Protein AF-A0A9E2ZJB9-F1 (afdb_monomer_lite)

Secondary structure (DSSP, 8-state):
------------------------------TTS--TTTBTTTB----SSPEEEEEEE-TTS-EEEEEE-SS-EEEEEE-TTS--

Sequence (84 aa):
MRKLWRLAAAAALAAAATLSAGSVASAAATPGSLDPTFGNGGTVVTNGDGTPADAVLQANGDILVTVGGSTTSGVLRYLPDGKL

pLDDT: mean 78.92, std 20.12, range [36.0, 98.12]

Structure (mmCIF, N/CA/C/O backbone):
data_AF-A0A9E2ZJB9-F1
#
_entry.id   AF-A0A9E2ZJB9-F1
#
loop_
_atom_site.group_PDB
_atom_site.id
_atom_site.type_symbol
_atom_site.label_atom_id
_atom_site.label_alt_id
_atom_site.label_comp_id
_atom_site.label_asym_id
_atom_site.label_entity_id
_atom_site.label_seq_id
_atom_site.pdbx_PDB_ins_code
_atom_site.Cartn_x
_atom_site.Cartn_y
_atom_site.Cartn_z
_atom_site.occupancy
_atom_site.B_iso_or_equiv
_atom_site.auth_seq_id
_atom_site.auth_comp_id
_atom_site.auth_asym_id
_atom_site.auth_atom_id
_atom_site.pdbx_PDB_model_num
ATOM 1 N N . MET A 1 1 ? 17.524 -28.410 70.869 1.00 44.59 1 MET A N 1
ATOM 2 C CA . MET A 1 1 ? 18.270 -28.964 69.717 1.00 44.59 1 MET A CA 1
ATOM 3 C C . MET A 1 1 ? 17.335 -29.025 68.521 1.00 44.59 1 MET A C 1
ATOM 5 O O . MET A 1 1 ? 16.173 -29.363 68.673 1.00 44.59 1 MET A O 1
ATOM 9 N N . ARG A 1 2 ? 17.840 -28.567 67.376 1.00 59.47 2 ARG A N 1
ATOM 10 C CA . ARG A 1 2 ? 17.160 -28.372 66.089 1.00 59.47 2 ARG A CA 1
ATOM 11 C C . ARG A 1 2 ? 16.595 -29.692 65.555 1.00 59.47 2 ARG A C 1
ATOM 13 O O . ARG A 1 2 ? 17.307 -30.689 65.632 1.00 59.47 2 ARG A O 1
ATOM 20 N N . LYS A 1 3 ? 15.427 -29.639 64.908 1.00 44.12 3 LYS A N 1
ATOM 21 C CA . LYS A 1 3 ? 15.171 -30.113 63.527 1.00 44.12 3 LYS A CA 1
ATOM 22 C C . LYS A 1 3 ? 13.649 -30.143 63.314 1.00 44.12 3 LYS A C 1
ATOM 24 O O . LYS A 1 3 ? 12.944 -30.899 63.955 1.00 44.12 3 LYS A O 1
ATOM 29 N N . LEU A 1 4 ? 13.082 -29.156 62.622 1.00 54.06 4 LEU A N 1
ATOM 30 C CA . LEU A 1 4 ? 13.015 -29.119 61.155 1.00 54.06 4 LEU A CA 1
ATOM 31 C C . LEU A 1 4 ? 12.258 -30.333 60.601 1.00 54.06 4 LEU A C 1
ATOM 33 O O . LEU A 1 4 ? 12.866 -31.236 60.043 1.00 54.06 4 LEU A O 1
ATOM 37 N N . TRP A 1 5 ? 10.933 -30.305 60.697 1.00 51.84 5 TRP A N 1
ATOM 38 C CA . TRP A 1 5 ? 10.082 -30.963 59.706 1.00 51.84 5 TRP A CA 1
ATOM 39 C C . TRP A 1 5 ? 9.130 -29.904 59.147 1.00 51.84 5 TRP A C 1
ATOM 41 O O . TRP A 1 5 ? 7.944 -29.793 59.430 1.00 51.84 5 TRP A O 1
ATOM 51 N N . ARG A 1 6 ? 9.759 -28.989 58.413 1.00 55.28 6 ARG A N 1
ATOM 52 C CA . ARG A 1 6 ? 9.067 -28.200 57.410 1.00 55.28 6 ARG A CA 1
ATOM 53 C C . ARG A 1 6 ? 8.620 -29.179 56.312 1.00 55.28 6 ARG A C 1
ATOM 55 O O . ARG A 1 6 ? 9.431 -30.001 55.903 1.00 55.28 6 ARG A O 1
ATOM 62 N N . LEU A 1 7 ? 7.400 -28.971 55.806 1.00 51.28 7 LEU A N 1
ATOM 63 C CA . LEU A 1 7 ? 6.922 -29.314 54.454 1.00 51.28 7 LEU A CA 1
ATOM 64 C C . LEU A 1 7 ? 6.330 -30.720 54.250 1.00 51.28 7 LEU A C 1
ATOM 66 O O . LEU A 1 7 ? 7.025 -31.663 53.897 1.00 51.28 7 LEU A O 1
ATOM 70 N N . ALA A 1 8 ? 5.000 -30.791 54.276 1.00 39.78 8 ALA A N 1
ATOM 71 C CA . ALA A 1 8 ? 4.265 -31.498 53.232 1.00 39.78 8 ALA A CA 1
ATOM 72 C C . ALA A 1 8 ? 3.554 -30.421 52.400 1.00 39.78 8 ALA A C 1
ATOM 74 O O . ALA A 1 8 ? 2.470 -29.953 52.740 1.00 39.78 8 ALA A O 1
ATOM 75 N N . ALA A 1 9 ? 4.252 -29.929 51.376 1.00 37.78 9 ALA A N 1
ATOM 76 C CA . ALA A 1 9 ? 3.7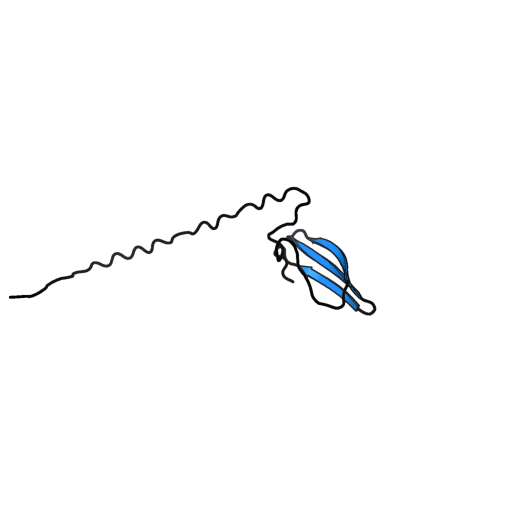08 -28.996 50.404 1.00 37.78 9 ALA A CA 1
ATOM 77 C C . ALA A 1 9 ? 2.721 -29.756 49.506 1.00 37.78 9 ALA A C 1
ATOM 79 O O . ALA A 1 9 ? 3.132 -30.503 48.621 1.00 37.78 9 ALA A O 1
ATOM 80 N N . ALA A 1 10 ? 1.422 -29.590 49.751 1.00 36.00 10 ALA A N 1
ATOM 81 C CA . ALA A 1 10 ? 0.401 -29.989 48.794 1.00 36.00 10 ALA A CA 1
ATOM 82 C C . ALA A 1 10 ? 0.416 -28.971 47.645 1.00 36.00 10 ALA A C 1
ATOM 84 O O . ALA A 1 10 ? -0.002 -27.824 47.799 1.00 36.00 10 ALA A O 1
ATOM 85 N N . ALA A 1 11 ? 0.978 -29.385 46.513 1.00 43.00 11 ALA A N 1
ATOM 86 C CA . ALA A 1 11 ? 0.984 -28.628 45.274 1.00 43.00 11 ALA A CA 1
ATOM 87 C C . ALA A 1 11 ? -0.454 -28.485 44.749 1.00 43.00 11 ALA A C 1
ATOM 89 O O . ALA A 1 11 ? -1.028 -29.439 44.230 1.00 43.00 11 ALA A O 1
ATOM 90 N N . ALA A 1 12 ? -1.033 -27.292 44.877 1.00 37.78 12 ALA A N 1
ATOM 91 C CA . ALA A 1 12 ? -2.235 -26.911 44.149 1.00 37.78 12 ALA A CA 1
ATOM 92 C C . ALA A 1 12 ? -1.808 -26.072 42.940 1.00 37.78 12 ALA A C 1
ATOM 94 O O . ALA A 1 12 ? -1.497 -24.887 43.050 1.00 37.78 12 ALA A O 1
ATOM 95 N N . LEU A 1 13 ? -1.729 -26.732 41.787 1.00 45.97 13 LEU A N 1
ATOM 96 C CA . LEU A 1 13 ? -1.490 -26.104 40.497 1.00 45.97 13 LEU A CA 1
ATOM 97 C C . LEU A 1 13 ? -2.754 -25.327 40.099 1.00 45.97 13 LEU A C 1
ATOM 99 O O . LEU A 1 13 ? -3.733 -25.918 39.656 1.00 45.97 13 LEU A O 1
ATOM 103 N N . ALA A 1 14 ? -2.739 -24.007 40.249 1.00 43.09 14 ALA A N 1
ATOM 104 C CA . ALA A 1 14 ? -3.711 -23.129 39.611 1.00 43.09 14 ALA A CA 1
ATOM 105 C C . ALA A 1 14 ? -2.949 -22.222 38.644 1.00 43.09 14 ALA A C 1
ATOM 107 O O . ALA A 1 14 ? -2.464 -21.154 39.011 1.00 43.09 14 ALA A O 1
ATOM 108 N N . ALA A 1 15 ? -2.786 -22.687 37.405 1.00 45.34 15 ALA A N 1
ATOM 109 C CA . ALA A 1 15 ? -2.333 -21.837 36.316 1.00 45.34 15 ALA A CA 1
ATOM 110 C C . ALA A 1 15 ? -3.444 -20.818 36.026 1.00 45.34 15 ALA A C 1
ATOM 112 O O . ALA A 1 15 ? -4.411 -21.114 35.328 1.00 45.34 15 ALA A O 1
ATOM 113 N N . ALA A 1 16 ? -3.337 -19.628 36.615 1.00 48.25 16 ALA A N 1
ATOM 114 C CA . ALA A 1 16 ? -4.177 -18.500 36.255 1.00 48.25 16 ALA A CA 1
ATOM 115 C C . ALA A 1 16 ? -3.760 -18.042 34.851 1.00 48.25 16 ALA A C 1
ATOM 117 O O . ALA A 1 16 ? -2.776 -17.324 34.684 1.00 48.25 16 ALA A O 1
ATOM 118 N N . ALA A 1 17 ? -4.479 -18.508 33.831 1.00 55.41 17 ALA A N 1
ATOM 119 C CA . ALA A 1 17 ? -4.368 -17.972 32.487 1.00 55.41 17 ALA A CA 1
ATOM 120 C C . ALA A 1 17 ? -4.881 -16.529 32.524 1.00 55.41 17 ALA A C 1
ATOM 122 O O . ALA A 1 17 ? -6.084 -16.276 32.484 1.00 55.41 17 ALA A O 1
ATOM 123 N N . THR A 1 18 ? -3.970 -15.568 32.658 1.00 61.09 18 THR A N 1
ATOM 124 C CA . THR A 1 18 ? -4.302 -14.164 32.446 1.00 61.09 18 THR A CA 1
ATOM 125 C C . THR A 1 18 ? -4.586 -14.005 30.961 1.00 61.09 18 THR A C 1
ATOM 127 O O . THR A 1 18 ? -3.662 -13.932 30.152 1.00 61.09 18 THR A O 1
ATOM 130 N N . LEU A 1 19 ? -5.864 -14.003 30.587 1.00 60.94 19 LEU A N 1
ATOM 131 C CA . LEU A 1 19 ? -6.265 -13.591 29.254 1.00 60.94 19 LEU A CA 1
ATOM 132 C C . LEU A 1 19 ? -5.954 -12.094 29.173 1.00 60.94 19 LEU A C 1
ATOM 134 O O . LEU A 1 19 ? -6.698 -11.270 29.704 1.00 60.94 19 LEU A O 1
ATOM 138 N N . SER A 1 20 ? -4.810 -11.733 28.590 1.00 66.81 20 SER A N 1
ATOM 139 C CA . SER A 1 20 ? -4.583 -10.348 28.207 1.00 66.81 20 SER A CA 1
ATOM 140 C C . SER A 1 20 ? -5.631 -10.047 27.147 1.00 66.81 20 SER A C 1
ATOM 142 O O . SER A 1 20 ? -5.491 -10.458 25.994 1.00 66.81 20 SER A O 1
ATOM 144 N N . ALA A 1 21 ? -6.711 -9.379 27.544 1.00 62.50 21 ALA A N 1
ATOM 145 C CA . ALA A 1 21 ? -7.551 -8.672 26.604 1.00 62.50 21 ALA A CA 1
ATOM 146 C C . ALA A 1 21 ? -6.651 -7.593 26.004 1.00 62.50 21 ALA A C 1
ATOM 148 O O . ALA A 1 21 ? -6.499 -6.510 26.565 1.00 62.50 21 ALA A O 1
ATOM 149 N N . GLY A 1 22 ? -5.956 -7.939 24.916 1.00 58.31 22 GLY A N 1
ATOM 150 C CA . GLY A 1 22 ? -5.344 -6.946 24.060 1.00 58.31 22 GLY A CA 1
ATOM 151 C C . GLY A 1 22 ? -6.478 -6.014 23.689 1.00 58.31 22 GLY A C 1
ATOM 152 O O . GLY A 1 22 ? -7.452 -6.450 23.077 1.00 58.31 22 GLY A O 1
ATOM 153 N N . SER A 1 23 ? -6.419 -4.778 24.174 1.00 65.69 23 SER A N 1
ATOM 154 C CA . SER A 1 23 ? -7.371 -3.755 23.789 1.00 65.69 23 SER A CA 1
ATOM 155 C C . SER A 1 23 ? -7.304 -3.677 22.274 1.00 65.69 23 SER A C 1
ATOM 157 O O . SER A 1 23 ? -6.335 -3.153 21.724 1.00 65.69 23 SER A O 1
ATOM 159 N N . VAL A 1 24 ? -8.307 -4.230 21.596 1.00 62.03 24 VAL A N 1
ATOM 160 C CA . VAL A 1 24 ? -8.587 -3.838 20.226 1.00 62.03 24 VAL A CA 1
ATOM 161 C C . VAL A 1 24 ? -9.045 -2.399 20.353 1.00 62.03 24 VAL A C 1
ATOM 163 O O . VAL A 1 24 ? -10.209 -2.107 20.612 1.00 62.03 24 VAL A O 1
ATOM 166 N N . ALA A 1 25 ? -8.083 -1.478 20.310 1.00 57.09 25 ALA A N 1
ATOM 167 C CA . ALA A 1 25 ? -8.395 -0.106 20.001 1.00 57.09 25 ALA A CA 1
ATOM 168 C C . ALA A 1 25 ? -9.078 -0.197 18.641 1.00 57.09 25 ALA A C 1
ATOM 170 O O . ALA A 1 25 ? -8.425 -0.453 17.631 1.00 57.09 25 ALA A O 1
ATOM 171 N N . SER A 1 26 ? -10.408 -0.111 18.634 1.00 61.97 26 SER A N 1
ATOM 172 C CA . SER A 1 26 ? -11.148 0.133 17.413 1.00 61.97 26 SER A CA 1
ATOM 173 C C . SER A 1 26 ? -10.572 1.441 16.898 1.00 61.97 26 SER A C 1
ATOM 175 O O . SER A 1 26 ? -10.833 2.493 17.488 1.00 61.97 26 SER A O 1
ATOM 177 N N . ALA A 1 27 ? -9.685 1.362 15.908 1.00 64.25 27 ALA A N 1
ATOM 178 C CA . ALA A 1 27 ? -9.136 2.533 15.264 1.00 64.25 27 ALA A CA 1
ATOM 179 C C . ALA A 1 27 ? -10.342 3.267 14.682 1.00 64.25 27 ALA A C 1
ATOM 181 O O . ALA A 1 27 ? -10.915 2.850 13.679 1.00 64.25 27 ALA A O 1
ATOM 182 N N . ALA A 1 28 ? -10.810 4.295 15.389 1.00 59.03 28 ALA A N 1
ATOM 183 C CA . ALA A 1 28 ? -11.870 5.159 14.915 1.00 59.03 28 ALA A CA 1
ATOM 184 C C . ALA A 1 28 ? -11.256 5.998 13.795 1.00 59.03 28 ALA A C 1
ATOM 186 O O . ALA A 1 28 ? -10.796 7.118 14.012 1.00 59.03 28 ALA A O 1
ATOM 187 N N . ALA A 1 29 ? -11.153 5.399 12.610 1.00 64.12 29 ALA A N 1
ATOM 188 C CA . ALA A 1 29 ? -10.714 6.084 11.416 1.00 64.12 29 ALA A CA 1
ATOM 189 C C . ALA A 1 29 ? -11.760 7.159 11.125 1.00 64.12 29 ALA A C 1
ATOM 191 O O . ALA A 1 29 ? -12.906 6.865 10.778 1.00 64.12 29 ALA A O 1
ATOM 192 N N . THR A 1 30 ? -11.387 8.422 11.319 1.00 80.88 30 THR A N 1
ATOM 193 C CA . THR A 1 30 ? -12.203 9.514 10.787 1.00 80.88 30 THR A CA 1
ATOM 194 C C . THR A 1 30 ? -12.173 9.359 9.266 1.00 80.88 30 THR A C 1
ATOM 196 O O . THR A 1 30 ? -11.085 9.129 8.737 1.00 80.88 30 THR A O 1
ATOM 199 N N . PRO A 1 31 ? -13.302 9.445 8.541 1.00 83.12 31 PRO A N 1
ATOM 200 C CA . PRO A 1 31 ? -13.297 9.311 7.088 1.00 83.12 31 PRO A CA 1
ATOM 201 C C . PRO A 1 31 ? -12.211 10.183 6.444 1.00 83.12 31 PRO A C 1
ATOM 203 O O . PRO A 1 31 ? -12.096 11.367 6.756 1.00 83.12 31 PRO A O 1
ATOM 206 N N . GLY A 1 32 ? -11.382 9.576 5.592 1.00 85.00 32 GLY A N 1
ATOM 207 C CA . GLY A 1 32 ? -10.218 10.228 4.982 1.00 85.00 32 GLY A CA 1
ATOM 208 C C . GLY A 1 32 ? -8.924 10.186 5.810 1.00 85.00 32 GLY A C 1
ATOM 209 O O . GLY A 1 32 ? -7.886 10.605 5.308 1.00 85.00 32 GLY A O 1
ATOM 210 N N . SER A 1 33 ? -8.946 9.666 7.041 1.00 91.50 33 SER A N 1
ATOM 211 C CA . SER A 1 33 ? -7.725 9.354 7.797 1.00 91.50 33 SER A CA 1
ATOM 212 C C . SER A 1 33 ? -7.088 8.068 7.286 1.00 91.50 33 SER A C 1
ATOM 214 O O . SER A 1 33 ? -7.791 7.145 6.876 1.00 91.50 33 SER A O 1
ATOM 216 N N . LEU A 1 34 ? -5.758 7.999 7.357 1.00 92.38 34 LE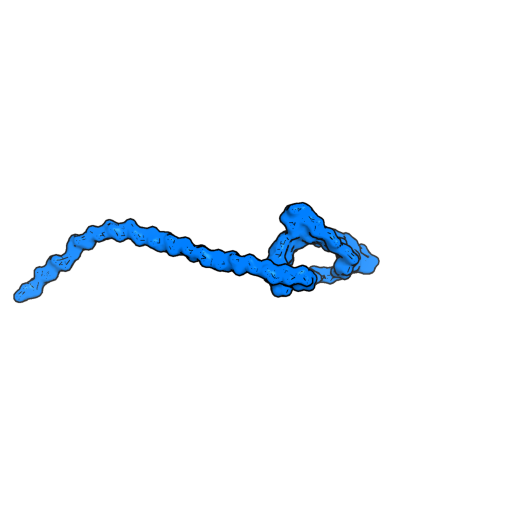U A N 1
ATOM 217 C CA . LEU A 1 34 ? -5.024 6.765 7.094 1.00 92.38 34 LEU A CA 1
ATOM 218 C C . LEU A 1 34 ? -5.437 5.672 8.089 1.00 92.38 34 LEU A C 1
ATOM 220 O O . LEU A 1 34 ? -5.648 5.957 9.269 1.00 92.38 34 LEU A O 1
ATOM 224 N N . ASP A 1 35 ? -5.519 4.429 7.614 1.00 92.19 35 ASP A N 1
ATOM 225 C CA . ASP A 1 35 ? -5.726 3.261 8.468 1.00 92.19 35 ASP A CA 1
ATOM 226 C C . ASP A 1 35 ? -4.409 2.913 9.178 1.00 92.19 35 ASP A C 1
ATOM 228 O O . ASP A 1 35 ? -3.490 2.412 8.532 1.00 92.19 35 ASP A O 1
ATOM 232 N N . PRO A 1 36 ? -4.276 3.130 10.498 1.00 94.12 36 PRO A N 1
ATOM 233 C CA . PRO A 1 36 ? -3.018 2.890 11.198 1.00 94.12 36 PRO A CA 1
ATOM 234 C C . PRO A 1 36 ? -2.618 1.408 11.256 1.00 94.12 36 PRO A C 1
ATOM 236 O O . PRO A 1 36 ? -1.489 1.116 11.645 1.00 94.12 36 PRO A O 1
ATOM 239 N N . THR A 1 37 ? -3.514 0.480 10.902 1.00 93.19 37 THR A N 1
ATOM 240 C CA . THR A 1 37 ? -3.225 -0.961 10.853 1.00 93.19 37 THR A CA 1
ATOM 241 C C . THR A 1 37 ? -2.566 -1.401 9.544 1.00 93.19 37 THR A C 1
ATOM 243 O O . THR A 1 37 ? -2.017 -2.500 9.486 1.00 93.19 37 THR A O 1
ATOM 246 N N . PHE A 1 38 ? -2.541 -0.532 8.528 1.00 95.62 38 PHE A N 1
ATOM 247 C CA . PHE A 1 38 ? -1.881 -0.783 7.252 1.00 95.62 38 PHE A CA 1
ATOM 248 C C . PHE A 1 38 ? -0.409 -0.337 7.295 1.00 95.62 38 PHE A C 1
ATOM 250 O O . PHE A 1 38 ? -0.097 0.855 7.316 1.00 95.62 38 PHE A O 1
ATOM 257 N N . GLY A 1 39 ? 0.530 -1.284 7.295 1.00 95.69 39 GLY A N 1
ATOM 258 C CA . GLY A 1 39 ? 1.964 -0.993 7.265 1.00 95.69 39 GLY A CA 1
ATOM 259 C C . GLY A 1 39 ? 2.452 -0.164 8.459 1.00 95.69 39 GLY A C 1
ATOM 260 O O . GLY A 1 39 ? 2.165 -0.469 9.615 1.00 95.69 39 GLY A O 1
ATOM 261 N N . ASN A 1 40 ? 3.234 0.882 8.186 1.00 95.88 40 ASN A N 1
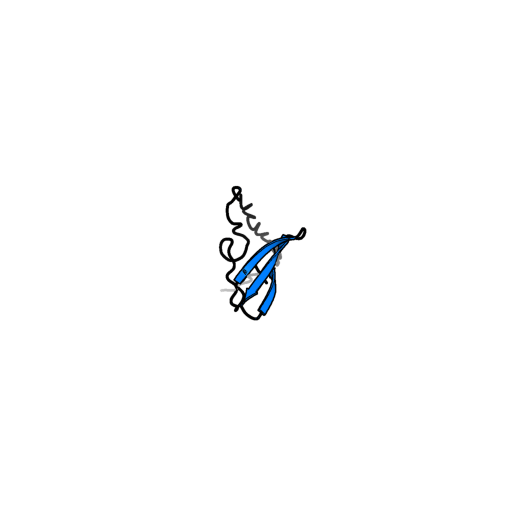ATOM 262 C CA . ASN A 1 40 ? 3.745 1.803 9.198 1.00 95.88 40 ASN A CA 1
ATOM 263 C C . ASN A 1 40 ? 2.915 3.093 9.206 1.00 95.88 40 ASN A C 1
ATOM 265 O O . ASN A 1 40 ? 3.092 3.962 8.349 1.00 95.88 40 ASN A O 1
ATOM 269 N N . GLY A 1 41 ? 1.993 3.205 10.166 1.00 93.50 41 GLY A N 1
ATOM 270 C CA . GLY A 1 41 ? 1.147 4.391 10.329 1.00 93.50 41 GLY A CA 1
ATOM 271 C C . GLY A 1 41 ? 0.186 4.638 9.161 1.00 93.50 41 GLY A C 1
ATOM 272 O O . GLY A 1 41 ? -0.133 5.791 8.878 1.00 93.50 41 GLY A O 1
ATOM 273 N N . GLY A 1 42 ? -0.240 3.579 8.466 1.00 94.94 42 GLY A N 1
ATOM 274 C CA . GLY A 1 42 ? -1.108 3.659 7.290 1.00 94.94 42 GLY A CA 1
ATOM 275 C C . GLY A 1 42 ? -0.389 3.814 5.959 1.00 94.94 42 GLY A C 1
ATOM 276 O O . GLY A 1 42 ? -1.002 4.214 4.972 1.00 94.94 42 GLY A O 1
ATOM 277 N N . THR A 1 43 ? 0.909 3.507 5.917 1.00 94.62 43 THR A N 1
ATOM 278 C CA . THR A 1 43 ? 1.725 3.594 4.703 1.00 94.62 43 THR A CA 1
ATOM 279 C C . THR A 1 43 ? 2.638 2.386 4.546 1.00 94.62 43 THR A C 1
ATOM 281 O O . THR A 1 43 ? 3.137 1.820 5.520 1.00 94.62 43 THR A O 1
ATOM 284 N N . VAL A 1 44 ? 2.896 2.012 3.295 1.00 94.38 44 VAL A N 1
ATOM 285 C CA . VAL A 1 44 ? 3.885 0.996 2.929 1.00 94.38 44 VAL A CA 1
ATOM 286 C C . VAL A 1 44 ? 4.802 1.597 1.879 1.00 94.38 44 VAL A C 1
ATOM 288 O O . VAL A 1 44 ? 4.344 2.192 0.907 1.00 94.38 44 VAL A O 1
ATOM 291 N N . VAL A 1 45 ? 6.107 1.436 2.081 1.00 92.19 45 VAL A N 1
ATOM 292 C CA . VAL A 1 45 ? 7.121 1.790 1.088 1.00 92.19 45 VAL A CA 1
ATOM 293 C C . VAL A 1 45 ? 7.629 0.496 0.478 1.00 92.19 45 VAL A C 1
ATOM 295 O O . VAL A 1 45 ? 8.183 -0.351 1.178 1.00 92.19 45 VAL A O 1
ATOM 298 N N . THR A 1 46 ? 7.433 0.330 -0.826 1.00 88.81 46 THR A N 1
ATOM 299 C CA . THR A 1 46 ? 7.935 -0.830 -1.564 1.00 88.81 46 THR A CA 1
ATOM 300 C C . THR A 1 46 ? 9.073 -0.404 -2.471 1.00 88.81 46 THR A C 1
ATOM 302 O O . THR A 1 46 ? 8.927 0.501 -3.285 1.00 88.81 46 THR A O 1
ATOM 305 N N . ASN A 1 47 ? 10.217 -1.064 -2.306 1.00 86.94 47 ASN A N 1
ATOM 306 C CA . ASN A 1 47 ? 11.404 -0.807 -3.108 1.00 86.94 47 ASN A CA 1
ATOM 307 C C . ASN A 1 47 ? 11.304 -1.571 -4.434 1.00 86.94 47 ASN A C 1
ATOM 309 O O . ASN A 1 47 ? 11.075 -2.780 -4.431 1.00 86.94 47 ASN A O 1
ATOM 313 N N . GLY A 1 48 ? 11.502 -0.877 -5.553 1.00 80.31 48 GLY A N 1
ATOM 314 C CA . GLY A 1 48 ? 11.523 -1.459 -6.893 1.00 80.31 48 GLY A CA 1
ATOM 315 C C . GLY A 1 48 ? 11.474 -0.388 -7.982 1.00 80.31 48 GLY A C 1
ATOM 316 O O . GLY A 1 48 ? 11.273 0.788 -7.692 1.00 80.31 48 GLY A O 1
ATOM 317 N N . ASP A 1 49 ? 11.625 -0.807 -9.238 1.00 72.44 49 ASP A N 1
ATOM 318 C CA . ASP A 1 49 ? 11.700 0.101 -10.398 1.00 72.44 49 ASP A CA 1
ATOM 319 C C . ASP A 1 49 ? 10.319 0.559 -10.917 1.00 72.44 49 ASP A C 1
ATOM 321 O O . ASP A 1 49 ? 10.217 1.254 -11.929 1.00 72.44 49 ASP A O 1
ATOM 325 N N . GLY A 1 50 ? 9.235 0.134 -10.258 1.00 82.69 50 GLY A N 1
ATOM 326 C CA . GLY A 1 50 ? 7.859 0.413 -10.663 1.00 82.69 50 GLY A CA 1
ATOM 327 C C . GLY A 1 50 ? 7.244 1.577 -9.891 1.00 82.69 50 GLY A C 1
ATOM 328 O O . GLY A 1 50 ? 7.239 1.582 -8.663 1.00 82.69 50 GLY A O 1
ATOM 329 N N . THR A 1 51 ? 6.661 2.534 -10.610 1.00 90.31 51 THR A N 1
ATOM 330 C CA . THR A 1 51 ? 5.843 3.606 -10.030 1.00 90.31 51 THR A CA 1
ATOM 331 C C . THR A 1 51 ? 4.404 3.108 -9.850 1.00 90.31 51 THR A C 1
ATOM 333 O O . THR A 1 51 ? 3.842 2.573 -10.812 1.00 90.31 51 THR A O 1
ATOM 336 N N . PRO A 1 52 ? 3.787 3.265 -8.664 1.00 92.38 52 PRO A N 1
ATOM 337 C CA . PRO 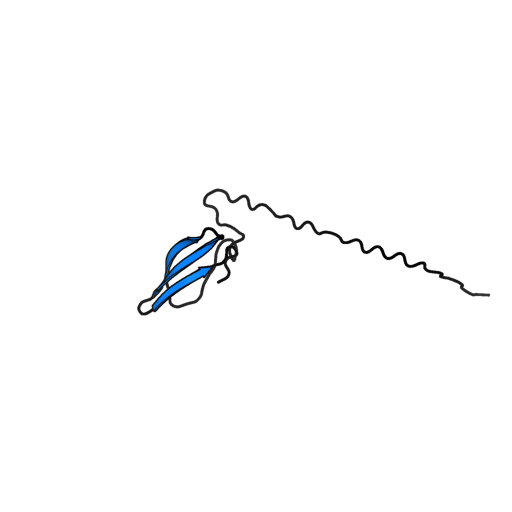A 1 52 ? 2.368 2.972 -8.464 1.00 92.38 52 PRO A CA 1
ATOM 338 C C . PRO A 1 52 ? 1.502 3.830 -9.390 1.00 92.38 52 PRO A C 1
ATOM 340 O O . PRO A 1 52 ? 1.670 5.047 -9.433 1.00 92.38 52 PRO A O 1
ATOM 343 N N . ALA A 1 53 ? 0.588 3.201 -10.126 1.00 92.75 53 ALA A N 1
ATOM 344 C CA . ALA A 1 53 ? -0.270 3.877 -11.100 1.00 92.75 53 ALA A CA 1
ATOM 345 C C . ALA A 1 53 ? -1.751 3.895 -10.692 1.00 92.75 53 ALA A C 1
ATOM 347 O O . ALA A 1 53 ? -2.420 4.905 -10.885 1.00 92.75 53 ALA A O 1
ATOM 348 N N . ASP A 1 54 ? -2.250 2.796 -10.126 1.00 96.00 54 ASP A N 1
ATOM 349 C CA . ASP A 1 54 ? -3.646 2.640 -9.711 1.00 96.00 54 ASP A CA 1
ATOM 350 C C . ASP A 1 54 ? -3.752 1.584 -8.603 1.00 96.00 54 ASP A C 1
ATOM 352 O O . ASP A 1 54 ? -2.848 0.752 -8.445 1.00 96.00 54 ASP A O 1
ATOM 356 N N . ALA A 1 55 ? -4.843 1.623 -7.837 1.00 96.19 55 ALA A N 1
ATOM 357 C CA . ALA A 1 55 ? -5.108 0.700 -6.745 1.00 96.19 55 ALA A CA 1
ATOM 358 C C . ALA A 1 55 ? -6.593 0.329 -6.635 1.00 96.19 55 ALA A C 1
ATOM 360 O O . ALA A 1 55 ? -7.477 1.172 -6.770 1.00 96.19 55 ALA A O 1
ATOM 361 N N . VAL A 1 56 ? -6.871 -0.932 -6.299 1.00 98.06 56 VAL A N 1
ATOM 362 C CA . VAL A 1 56 ? -8.229 -1.416 -6.021 1.00 98.06 56 VAL A CA 1
ATOM 363 C C . VAL A 1 56 ? -8.271 -2.235 -4.736 1.00 98.06 56 VAL A C 1
ATOM 365 O O . VAL A 1 56 ? -7.442 -3.119 -4.518 1.00 98.06 56 VAL A O 1
ATOM 368 N N . LEU A 1 57 ? -9.269 -1.952 -3.898 1.00 97.19 57 LEU A N 1
ATOM 369 C CA . LEU A 1 57 ? -9.589 -2.738 -2.709 1.00 97.19 57 LEU A CA 1
ATOM 370 C C . LEU A 1 57 ? -10.461 -3.935 -3.099 1.00 97.19 57 LEU A C 1
ATOM 372 O O . LEU A 1 57 ? -11.517 -3.783 -3.717 1.00 97.19 57 LEU A O 1
ATOM 376 N N . GLN A 1 58 ? -10.031 -5.130 -2.724 1.00 98.06 58 GLN A N 1
ATOM 377 C CA . GLN A 1 58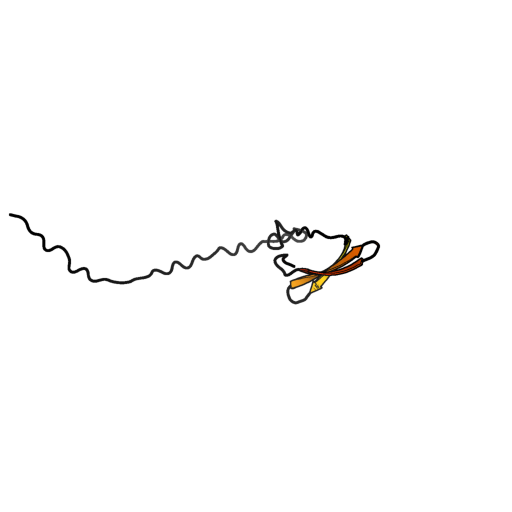 ? -10.773 -6.366 -2.924 1.00 98.06 58 GLN A CA 1
ATOM 378 C C . GLN A 1 58 ? -11.710 -6.650 -1.743 1.00 98.06 58 GLN A C 1
ATOM 380 O O . GLN A 1 58 ? -11.515 -6.169 -0.630 1.00 98.06 58 GLN A O 1
ATOM 385 N N . ALA A 1 59 ? -12.724 -7.492 -1.963 1.00 98.06 59 ALA A N 1
ATOM 386 C CA . ALA A 1 59 ? -13.718 -7.825 -0.938 1.00 98.06 59 ALA A CA 1
ATOM 387 C C . ALA A 1 59 ? -13.134 -8.532 0.304 1.00 98.06 59 ALA A C 1
ATOM 389 O O . ALA A 1 59 ? -13.741 -8.492 1.369 1.00 98.06 59 ALA A O 1
ATOM 390 N N . ASN A 1 60 ? -11.971 -9.178 0.175 1.00 96.56 60 ASN A N 1
ATOM 391 C CA . ASN A 1 60 ? -11.247 -9.803 1.285 1.00 96.56 60 ASN A CA 1
ATOM 392 C C . ASN A 1 60 ? -10.342 -8.821 2.056 1.00 96.56 60 ASN A C 1
ATOM 394 O O . ASN A 1 60 ? -9.699 -9.233 3.017 1.00 96.56 60 ASN A O 1
ATOM 398 N N . GLY A 1 61 ? -10.294 -7.551 1.643 1.00 96.38 61 GLY A N 1
ATOM 399 C CA . GLY A 1 61 ? -9.456 -6.512 2.236 1.00 96.38 61 GLY A CA 1
ATOM 400 C C . GLY A 1 61 ? -8.066 -6.374 1.609 1.00 96.38 61 GLY A C 1
ATOM 401 O O . GLY A 1 61 ? -7.343 -5.457 1.988 1.00 96.38 61 GLY A O 1
ATOM 402 N N . ASP A 1 62 ? -7.689 -7.231 0.655 1.00 98.12 62 ASP A N 1
ATOM 403 C CA . ASP A 1 62 ? -6.430 -7.064 -0.077 1.00 98.12 62 ASP A CA 1
ATOM 404 C C . ASP A 1 62 ? -6.489 -5.815 -0.966 1.00 98.12 62 ASP A C 1
ATOM 406 O O . ASP A 1 62 ? -7.534 -5.478 -1.529 1.00 98.12 62 ASP A O 1
ATOM 410 N N . ILE A 1 63 ? -5.343 -5.175 -1.175 1.00 97.88 63 ILE A N 1
ATOM 411 C CA . ILE A 1 63 ? -5.186 -4.044 -2.087 1.00 97.88 63 ILE A CA 1
ATOM 412 C C . ILE A 1 63 ? -4.306 -4.480 -3.254 1.00 97.88 63 ILE A C 1
ATOM 414 O O . ILE A 1 63 ? -3.136 -4.814 -3.077 1.00 97.88 63 ILE A O 1
ATOM 418 N N . LEU A 1 64 ? -4.853 -4.464 -4.465 1.00 97.81 64 LEU A N 1
ATOM 419 C CA . LEU A 1 64 ? -4.077 -4.670 -5.686 1.00 97.81 64 LEU A CA 1
ATOM 420 C C . LEU A 1 64 ? -3.588 -3.321 -6.192 1.00 97.81 64 LEU A C 1
ATOM 422 O O . LEU A 1 64 ? -4.400 -2.422 -6.387 1.00 97.81 64 LEU A O 1
ATOM 426 N N . VAL A 1 65 ? -2.288 -3.197 -6.437 1.00 96.81 65 VAL A N 1
ATOM 427 C CA . VAL A 1 65 ? -1.658 -1.980 -6.954 1.00 96.81 65 VAL A CA 1
ATOM 428 C C . VAL A 1 65 ? -0.967 -2.305 -8.267 1.00 96.81 65 VAL A C 1
ATOM 430 O O . VAL A 1 65 ? -0.091 -3.169 -8.318 1.00 96.81 65 VAL A O 1
ATOM 433 N N . THR A 1 66 ? -1.337 -1.614 -9.341 1.00 96.19 66 THR A N 1
ATOM 434 C CA . THR A 1 66 ? -0.597 -1.708 -10.604 1.00 96.19 66 THR A CA 1
ATOM 435 C C . THR A 1 66 ? 0.646 -0.838 -10.518 1.00 96.19 66 THR A C 1
ATOM 437 O O . THR A 1 66 ? 0.559 0.330 -10.132 1.00 96.19 66 THR A O 1
ATOM 440 N N . VAL A 1 67 ? 1.789 -1.386 -10.915 1.00 94.81 67 VAL A N 1
ATOM 441 C CA . VAL A 1 67 ? 3.067 -0.674 -10.963 1.00 94.81 67 VAL A CA 1
ATOM 442 C C . VAL A 1 67 ? 3.620 -0.685 -12.382 1.00 94.81 67 VAL A C 1
ATOM 444 O O . VAL A 1 67 ? 3.578 -1.706 -13.071 1.00 94.81 67 VAL A O 1
ATOM 447 N N . GLY A 1 68 ? 4.146 0.454 -12.825 1.00 90.94 68 GLY A N 1
ATOM 448 C CA . GLY A 1 68 ? 4.733 0.624 -14.151 1.00 90.94 68 GLY A CA 1
ATOM 449 C C . GLY A 1 68 ? 6.073 1.347 -14.090 1.00 90.94 68 GLY A C 1
ATOM 450 O O . GLY A 1 68 ? 6.230 2.328 -13.370 1.00 90.94 68 GLY A O 1
ATOM 451 N N . GLY A 1 69 ? 7.043 0.858 -14.850 1.00 85.50 69 GLY A N 1
ATOM 452 C CA . GLY A 1 69 ? 8.315 1.511 -15.144 1.00 85.50 69 GLY A CA 1
ATOM 453 C C . GLY A 1 69 ? 8.555 1.533 -16.655 1.00 85.50 69 GLY A C 1
ATOM 454 O O . GLY A 1 69 ? 7.766 0.987 -17.425 1.00 85.50 69 GLY A O 1
ATOM 455 N N . SER A 1 70 ? 9.659 2.135 -17.098 1.00 84.56 70 SER A N 1
ATOM 456 C CA . SER A 1 70 ? 9.939 2.341 -18.532 1.00 84.56 70 SER A CA 1
ATOM 457 C C . SER A 1 70 ? 9.978 1.053 -19.365 1.00 84.56 70 SER A C 1
ATOM 459 O O . SER A 1 70 ? 9.696 1.088 -20.559 1.00 84.56 70 SER A O 1
ATOM 461 N N . THR A 1 71 ? 10.333 -0.080 -18.756 1.00 85.62 71 THR A N 1
ATOM 462 C CA . THR A 1 71 ? 10.458 -1.384 -19.434 1.00 85.62 71 THR A CA 1
ATOM 463 C C . THR A 1 71 ? 9.704 -2.512 -18.737 1.00 85.62 71 THR A C 1
ATOM 465 O O . THR A 1 71 ? 9.729 -3.645 -19.211 1.00 85.62 71 THR A O 1
ATOM 468 N N . THR A 1 72 ? 9.056 -2.231 -17.606 1.00 84.31 72 THR A N 1
ATOM 469 C CA . THR A 1 72 ? 8.510 -3.265 -16.722 1.00 84.31 72 THR A CA 1
ATOM 470 C C . THR A 1 72 ? 7.131 -2.849 -16.240 1.00 84.31 72 THR A C 1
ATOM 472 O O . THR A 1 72 ? 6.892 -1.687 -15.926 1.00 84.31 72 THR A O 1
ATOM 475 N N . SER A 1 73 ? 6.202 -3.792 -16.164 1.00 91.69 73 SER A N 1
ATOM 476 C CA . SER A 1 73 ? 4.898 -3.585 -15.536 1.00 91.69 73 SER A CA 1
ATOM 477 C C . SER A 1 73 ? 4.581 -4.777 -14.653 1.00 91.69 73 SER A C 1
ATOM 479 O O . SER A 1 73 ? 5.017 -5.895 -14.929 1.00 91.69 73 SER A O 1
ATOM 481 N N . GLY A 1 74 ? 3.840 -4.535 -13.582 1.00 92.69 74 GLY A N 1
ATOM 482 C CA . GLY A 1 74 ? 3.500 -5.562 -12.616 1.00 92.69 74 GLY A CA 1
ATOM 483 C C . GLY A 1 74 ? 2.272 -5.203 -11.804 1.00 92.69 74 GLY A C 1
ATOM 484 O O . GLY A 1 74 ? 1.739 -4.096 -11.879 1.00 92.69 74 GLY A O 1
ATOM 485 N N . VAL A 1 75 ? 1.837 -6.174 -11.012 1.00 95.00 75 VAL A N 1
ATOM 486 C CA . VAL A 1 75 ? 0.773 -5.999 -10.031 1.00 95.00 75 VAL A CA 1
ATOM 487 C C . VAL A 1 75 ? 1.303 -6.482 -8.694 1.00 95.00 75 VAL A C 1
ATOM 489 O O . VAL A 1 75 ? 1.790 -7.607 -8.585 1.00 95.00 75 VAL A O 1
ATOM 492 N N . LEU A 1 76 ? 1.216 -5.616 -7.694 1.00 95.44 76 LEU A N 1
ATOM 493 C CA . LEU A 1 76 ? 1.484 -5.934 -6.302 1.00 95.44 76 LEU A CA 1
ATOM 494 C C . LEU A 1 76 ? 0.157 -6.235 -5.614 1.00 95.44 76 LEU A C 1
ATOM 496 O O . LEU A 1 76 ? -0.858 -5.605 -5.913 1.00 95.44 76 LEU A O 1
ATOM 500 N N . ARG A 1 77 ? 0.161 -7.193 -4.694 1.00 97.25 77 ARG A N 1
ATOM 501 C CA . ARG A 1 77 ? -0.968 -7.467 -3.809 1.00 97.25 77 ARG A CA 1
ATOM 502 C C . ARG A 1 77 ? -0.498 -7.172 -2.399 1.00 97.25 77 ARG A C 1
ATOM 504 O O . ARG A 1 77 ? 0.422 -7.825 -1.942 1.00 97.25 77 ARG A O 1
ATOM 511 N N . TYR A 1 78 ? -1.120 -6.212 -1.737 1.00 97.81 78 TYR A N 1
ATOM 512 C CA . TYR A 1 78 ? -0.936 -6.002 -0.311 1.00 97.81 78 TYR A CA 1
ATOM 513 C C . TYR A 1 78 ? -2.077 -6.668 0.447 1.00 97.81 78 TYR A C 1
ATOM 515 O O . TYR A 1 78 ? -3.238 -6.545 0.061 1.00 97.81 78 TYR A O 1
ATOM 523 N N . LEU A 1 79 ? -1.749 -7.349 1.532 1.00 98.12 79 LEU A N 1
ATOM 524 C CA . LEU A 1 79 ? -2.698 -7.795 2.539 1.00 98.12 79 LEU A CA 1
ATOM 525 C C . LEU A 1 79 ? -3.289 -6.582 3.286 1.00 98.12 79 LEU A C 1
ATOM 527 O O . LEU A 1 79 ? -2.701 -5.494 3.245 1.00 98.12 79 LEU A O 1
ATOM 531 N N . PRO A 1 80 ? -4.399 -6.751 4.031 1.00 97.19 80 PRO A N 1
ATOM 532 C CA . PRO A 1 80 ? -5.005 -5.664 4.807 1.00 97.19 80 PRO A CA 1
ATOM 533 C C . PRO A 1 80 ? -4.055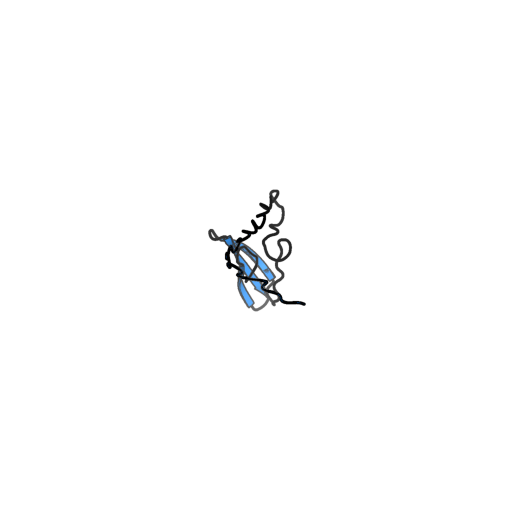 -5.007 5.821 1.00 97.19 80 PRO A C 1
ATOM 535 O O . PRO A 1 80 ? -4.262 -3.862 6.203 1.00 97.19 80 PRO A O 1
ATOM 538 N N . ASP A 1 81 ? -3.009 -5.717 6.256 1.00 96.69 81 ASP A N 1
ATOM 539 C CA . ASP A 1 81 ? -1.991 -5.208 7.185 1.00 96.69 81 ASP A CA 1
ATOM 540 C C . ASP A 1 81 ? -0.790 -4.542 6.482 1.00 96.69 81 ASP A C 1
ATOM 542 O O . ASP A 1 81 ? 0.180 -4.145 7.130 1.00 96.69 81 ASP A O 1
ATOM 546 N N . GLY A 1 82 ? -0.834 -4.403 5.155 1.00 96.25 82 GLY A N 1
ATOM 547 C CA . GLY A 1 82 ? 0.204 -3.759 4.352 1.00 96.25 82 GLY A CA 1
ATOM 548 C C . GLY A 1 82 ? 1.393 -4.646 3.983 1.00 96.25 82 GLY A C 1
ATOM 549 O O . GLY A 1 82 ? 2.365 -4.152 3.410 1.00 96.25 82 GLY A O 1
ATOM 550 N N . LYS A 1 83 ? 1.358 -5.949 4.271 1.00 96.06 83 LYS A N 1
ATOM 551 C CA . LYS A 1 83 ? 2.377 -6.887 3.767 1.00 96.06 83 LYS A CA 1
ATOM 552 C C . LYS A 1 83 ? 2.129 -7.235 2.303 1.00 96.06 83 LYS A C 1
ATOM 554 O O . LYS A 1 83 ? 0.980 -7.297 1.891 1.00 96.06 83 LYS A O 1
ATOM 559 N N . LEU A 1 84 ? 3.203 -7.467 1.549 1.00 92.94 84 LEU A N 1
ATOM 560 C CA . LEU A 1 84 ? 3.151 -7.969 0.169 1.00 92.94 84 LEU A CA 1
ATOM 561 C C . LEU A 1 84 ? 2.836 -9.476 0.117 1.00 92.94 84 LEU A C 1
ATOM 563 O O . LEU A 1 84 ? 3.231 -10.173 1.083 1.00 92.94 84 LEU A O 1
#

Foldseek 3Di:
DDDDPDDPDPDDDDPPPPPPPPPPPVPPQDVPQADCQAEHHNDDDDDDQWDFDDWDQDPQRKIWTWTDHPPDTDIDIAHNNNHD

Radius of gyration: 26.63 Å; chains: 1; bounding box: 32×42×89 Å